Protein AF-A0AAW3YWE0-F1 (afdb_monomer_lite)

InterPro domains:
  IPR024455 Phage capsid [TIGR01554] (1-69)
  IPR054612 Phage capsid-like, C-terminal [PF05065] (1-67)

Sequence (69 aa):
MRRICSVKTTRSNEYKQLVSVGGAVVAHGEEGKTRTVTTTPKMEEVSIKLFPIYTYPKTTQEIIDFSDV

Radius of gyration: 27.31 Å; chains: 1; bounding box: 53×20×82 Å

Structure (mmCIF, N/CA/C/O backbone):
data_AF-A0AAW3YWE0-F1
#
_entry.id   AF-A0AAW3YWE0-F1
#
loop_
_atom_site.group_PDB
_atom_site.id
_atom_site.type_symbol
_atom_site.label_atom_id
_atom_site.label_alt_id
_atom_site.label_comp_id
_atom_site.label_asym_id
_atom_site.label_entity_id
_atom_site.label_seq_id
_atom_site.pdbx_PDB_ins_code
_atom_site.Cartn_x
_atom_site.Cartn_y
_atom_site.Cartn_z
_atom_site.occupancy
_atom_site.B_iso_or_equiv
_atom_site.auth_seq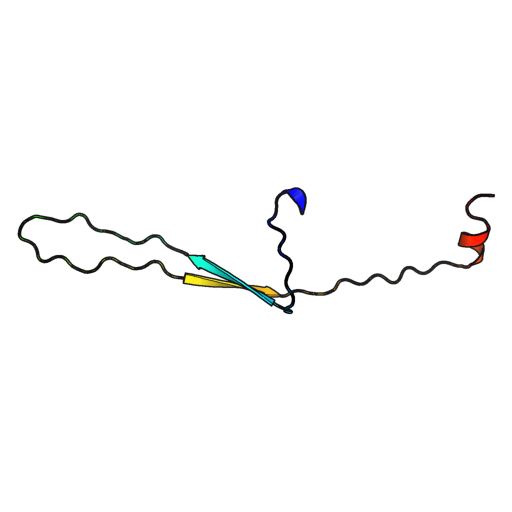_id
_atom_site.auth_comp_id
_atom_site.auth_asym_id
_atom_site.auth_atom_id
_atom_site.pdbx_PDB_model_num
ATOM 1 N N . MET A 1 1 ? -6.094 -2.005 -15.659 1.00 86.00 1 MET A N 1
ATOM 2 C CA . MET A 1 1 ? -6.132 -1.980 -14.176 1.00 86.00 1 MET A CA 1
ATOM 3 C C . MET A 1 1 ? -6.010 -0.589 -13.558 1.00 86.00 1 MET A C 1
ATOM 5 O O .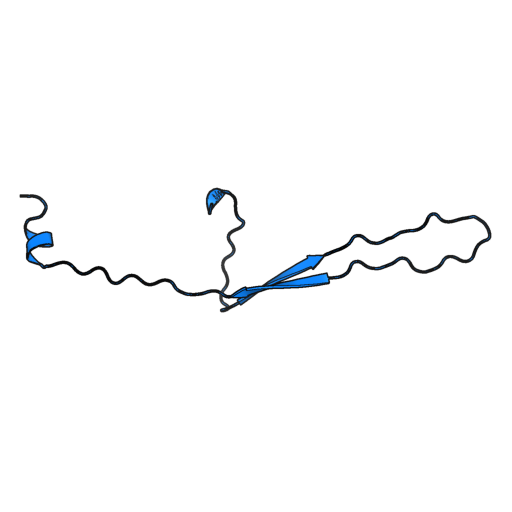 MET A 1 1 ? -6.785 -0.310 -12.661 1.00 86.00 1 MET A O 1
ATOM 9 N N . ARG A 1 2 ? -5.155 0.332 -14.038 1.00 88.81 2 ARG A N 1
ATOM 10 C CA . ARG A 1 2 ? -5.057 1.693 -13.450 1.00 88.81 2 ARG A CA 1
ATOM 11 C C . ARG A 1 2 ? -6.399 2.445 -13.337 1.00 88.81 2 ARG A C 1
ATOM 13 O O . ARG A 1 2 ? -6.580 3.206 -12.403 1.00 88.81 2 ARG A O 1
ATOM 20 N N . ARG A 1 3 ? -7.341 2.201 -14.257 1.00 90.88 3 ARG A N 1
ATOM 21 C CA . ARG A 1 3 ? -8.669 2.846 -14.297 1.00 90.88 3 ARG A CA 1
ATOM 22 C C . ARG A 1 3 ? -9.642 2.410 -13.192 1.00 90.88 3 ARG A C 1
ATOM 24 O O . ARG A 1 3 ? -10.618 3.110 -12.975 1.00 90.88 3 ARG A O 1
ATOM 31 N N . ILE A 1 4 ? -9.404 1.269 -12.546 1.00 95.56 4 ILE A N 1
ATOM 32 C CA . ILE A 1 4 ? -10.287 0.712 -11.503 1.00 95.56 4 ILE A CA 1
ATOM 33 C C . ILE A 1 4 ? -9.648 0.758 -10.108 1.00 95.56 4 ILE A C 1
ATOM 35 O O . ILE A 1 4 ? -10.308 0.461 -9.120 1.00 95.56 4 ILE A O 1
ATOM 39 N N . CYS A 1 5 ? -8.366 1.122 -10.020 1.00 92.69 5 CYS A N 1
ATOM 40 C CA . CYS A 1 5 ? -7.619 1.203 -8.767 1.00 92.69 5 CYS A CA 1
ATOM 41 C C . CYS A 1 5 ? -7.541 2.651 -8.264 1.00 92.69 5 CYS A C 1
ATOM 43 O O . CYS A 1 5 ? -7.505 3.592 -9.058 1.00 92.69 5 CYS A O 1
ATOM 45 N N . SER A 1 6 ? -7.420 2.838 -6.945 1.00 89.88 6 SER A N 1
ATOM 46 C CA . SER A 1 6 ? -7.157 4.152 -6.353 1.00 89.88 6 SER A CA 1
ATOM 47 C C . SER A 1 6 ? -5.686 4.535 -6.522 1.00 89.88 6 SER A C 1
ATOM 49 O O . SER A 1 6 ? -4.809 3.951 -5.885 1.00 89.88 6 SER A O 1
ATOM 51 N N . VAL A 1 7 ? -5.408 5.530 -7.361 1.00 91.25 7 VAL A N 1
ATOM 52 C CA . VAL A 1 7 ? -4.053 6.065 -7.535 1.00 91.25 7 VAL A CA 1
ATOM 53 C C . VAL A 1 7 ? -3.849 7.222 -6.561 1.00 91.25 7 VAL A C 1
ATOM 55 O O . VAL A 1 7 ? -4.630 8.170 -6.558 1.00 91.25 7 VAL A O 1
ATOM 58 N N . LYS A 1 8 ? -2.795 7.155 -5.745 1.00 89.12 8 LYS A N 1
ATOM 59 C CA . LYS A 1 8 ? -2.395 8.230 -4.830 1.00 89.12 8 LYS A CA 1
ATOM 60 C C . LYS A 1 8 ? -0.962 8.652 -5.123 1.00 89.12 8 LYS A C 1
ATOM 62 O O . LYS A 1 8 ? -0.105 7.806 -5.360 1.00 89.12 8 LYS A O 1
ATOM 67 N N . THR A 1 9 ? -0.710 9.954 -5.087 1.00 90.25 9 THR A N 1
ATOM 68 C CA . THR A 1 9 ? 0.642 10.507 -5.203 1.00 90.25 9 THR A CA 1
ATOM 69 C C . THR A 1 9 ? 1.307 10.493 -3.833 1.00 90.25 9 THR A C 1
ATOM 71 O O . THR A 1 9 ? 0.770 11.052 -2.878 1.00 90.25 9 THR A O 1
ATOM 74 N N . THR A 1 10 ? 2.484 9.887 -3.735 1.00 90.06 10 THR A N 1
ATOM 75 C CA . THR A 1 10 ? 3.290 9.831 -2.512 1.00 90.06 10 THR A CA 1
ATOM 76 C C . THR A 1 10 ? 4.656 10.458 -2.766 1.00 90.06 10 THR A C 1
ATOM 78 O O . THR A 1 10 ? 5.191 10.386 -3.869 1.00 90.06 10 THR A O 1
ATOM 81 N N . ARG A 1 11 ? 5.221 11.105 -1.741 1.00 87.88 11 ARG A N 1
ATOM 82 C CA . ARG A 1 11 ? 6.588 11.666 -1.776 1.00 87.88 11 ARG A CA 1
ATOM 83 C C . ARG A 1 11 ? 7.599 10.809 -1.006 1.00 87.88 11 ARG A C 1
ATOM 85 O O . ARG A 1 11 ? 8.768 11.160 -0.929 1.00 87.88 11 ARG A O 1
ATOM 92 N N . SER A 1 12 ? 7.135 9.709 -0.421 1.00 87.56 12 SER A N 1
ATOM 93 C CA . SER A 1 12 ? 7.923 8.711 0.300 1.00 87.56 12 SER A CA 1
ATOM 94 C C . SER A 1 12 ? 8.123 7.458 -0.553 1.00 87.56 12 SER A C 1
ATOM 96 O O . SER A 1 12 ? 7.368 7.213 -1.493 1.00 87.56 12 SER A O 1
ATOM 98 N N . ASN A 1 13 ? 9.114 6.642 -0.187 1.00 86.25 13 ASN A N 1
ATOM 99 C CA . ASN A 1 13 ? 9.418 5.358 -0.833 1.00 86.25 13 ASN A CA 1
ATOM 100 C C . ASN A 1 13 ? 8.426 4.230 -0.463 1.00 86.25 13 ASN A C 1
ATOM 102 O O . ASN A 1 13 ? 8.421 3.147 -1.041 1.00 86.25 13 ASN A O 1
ATOM 106 N N . GLU A 1 14 ? 7.571 4.473 0.525 1.00 88.75 14 GLU A N 1
ATOM 107 C CA . GLU A 1 14 ? 6.615 3.502 1.039 1.00 88.75 14 GLU A CA 1
ATOM 108 C C . GLU A 1 14 ? 5.274 4.192 1.282 1.00 88.75 14 GLU A C 1
ATOM 110 O O . GLU A 1 14 ? 5.223 5.304 1.824 1.00 88.75 14 GLU A O 1
ATOM 115 N N . TYR A 1 15 ? 4.196 3.530 0.868 1.00 90.88 15 TYR A N 1
ATOM 116 C CA . TYR A 1 15 ? 2.829 3.889 1.209 1.00 90.88 15 TYR A CA 1
ATOM 117 C C . TYR A 1 15 ? 2.291 2.884 2.222 1.00 90.88 15 TYR A C 1
ATOM 119 O O . TYR A 1 15 ? 2.234 1.689 1.945 1.00 90.88 15 TYR A O 1
ATOM 127 N N . LYS A 1 16 ? 1.887 3.377 3.392 1.00 91.06 16 LYS A N 1
ATOM 128 C CA . LYS A 1 16 ? 1.313 2.566 4.464 1.00 91.06 16 LYS A CA 1
ATOM 129 C C . LYS A 1 16 ? -0.164 2.888 4.583 1.00 91.06 16 LYS A C 1
ATOM 131 O O . LYS A 1 16 ? -0.536 4.057 4.713 1.00 91.06 16 LYS A O 1
ATOM 136 N N . GLN A 1 17 ? -1.003 1.864 4.523 1.00 89.94 17 GLN A N 1
ATOM 137 C CA . GLN A 1 17 ? -2.438 2.003 4.715 1.00 89.94 17 GLN A CA 1
ATOM 138 C C . GLN A 1 17 ? -2.875 1.186 5.921 1.00 89.94 17 GLN A C 1
ATOM 140 O O . GLN A 1 17 ? -2.649 -0.020 5.982 1.00 89.94 17 GLN A O 1
ATOM 145 N N . LEU A 1 18 ? -3.535 1.860 6.858 1.00 90.12 18 LEU A N 1
ATOM 146 C CA . LEU A 1 18 ? -4.195 1.206 7.975 1.00 90.12 18 LEU A CA 1
ATOM 147 C C . LEU A 1 18 ? -5.553 0.678 7.514 1.00 90.12 18 LEU A C 1
ATOM 149 O O . LEU A 1 18 ? -6.354 1.421 6.940 1.00 90.12 18 LEU A O 1
ATOM 153 N N . VAL A 1 19 ? -5.803 -0.604 7.759 1.00 88.69 19 VAL A N 1
ATOM 154 C CA . VAL A 1 19 ? -7.051 -1.285 7.411 1.00 88.69 19 VAL A CA 1
ATOM 155 C C . VAL A 1 19 ? -7.600 -1.962 8.660 1.00 88.69 19 VAL A C 1
ATOM 157 O O . VAL A 1 19 ? -6.861 -2.596 9.408 1.00 88.69 19 VAL A O 1
ATOM 160 N N . SER A 1 20 ? -8.904 -1.822 8.894 1.00 88.94 20 SER A N 1
ATOM 161 C CA . SER A 1 20 ? -9.587 -2.576 9.945 1.00 88.94 20 SER A CA 1
ATOM 162 C C . SER A 1 20 ? -9.854 -4.001 9.463 1.00 88.94 20 SER A C 1
ATOM 164 O O . SER A 1 20 ? -10.454 -4.184 8.403 1.00 88.94 20 SER A O 1
ATOM 166 N N . VAL A 1 21 ? -9.418 -5.003 10.228 1.00 82.19 21 VAL A N 1
ATOM 167 C CA . VAL A 1 21 ? -9.471 -6.429 9.835 1.00 82.19 21 VAL A CA 1
ATOM 168 C C . VAL A 1 21 ? -10.540 -7.204 10.614 1.00 82.19 21 VAL A C 1
ATOM 170 O O . VAL A 1 21 ? -10.578 -8.430 10.616 1.00 82.19 21 VAL A O 1
ATOM 173 N N . GLY A 1 22 ? -11.455 -6.489 11.264 1.00 79.50 22 GLY A N 1
ATOM 174 C CA . GLY A 1 22 ? -12.598 -7.072 11.956 1.00 79.50 22 GLY A CA 1
ATOM 175 C C . GLY A 1 22 ? -13.538 -5.992 12.473 1.00 79.50 22 GLY A C 1
ATOM 176 O O . GLY A 1 22 ? -13.101 -4.911 12.867 1.00 79.50 22 GLY A O 1
ATOM 177 N N . GLY A 1 23 ? -14.840 -6.273 12.451 1.00 77.81 23 GLY A N 1
ATOM 178 C CA . GLY A 1 23 ? -15.843 -5.401 13.059 1.00 77.81 23 GLY A CA 1
ATOM 179 C C . GLY A 1 23 ? -15.795 -5.461 14.586 1.00 77.81 23 GLY A C 1
ATOM 180 O O . GLY A 1 23 ? -15.335 -6.444 15.166 1.00 77.81 23 GLY A O 1
ATOM 181 N N . ALA A 1 24 ? -16.298 -4.416 15.241 1.00 79.44 24 ALA A N 1
ATOM 182 C CA . ALA A 1 24 ? -16.545 -4.462 16.677 1.00 79.44 24 ALA A CA 1
ATOM 183 C C . ALA A 1 24 ? -17.624 -5.515 16.971 1.00 79.44 24 ALA A C 1
ATOM 185 O O . ALA A 1 24 ? -18.708 -5.475 16.386 1.00 79.44 24 ALA A O 1
ATOM 186 N N . VAL A 1 25 ? -17.335 -6.453 17.872 1.00 78.44 25 VAL A N 1
ATOM 187 C CA . VAL A 1 25 ? -18.334 -7.416 18.344 1.00 78.44 25 VAL A CA 1
ATOM 188 C C . VAL A 1 25 ? -19.083 -6.776 19.503 1.00 78.44 25 VAL A C 1
ATOM 190 O O . VAL A 1 25 ? -18.498 -6.420 20.529 1.00 78.44 25 VAL A O 1
ATOM 193 N N . VAL A 1 26 ? -20.391 -6.613 19.317 1.00 78.75 26 VAL A N 1
ATOM 194 C CA . VAL A 1 26 ? -21.293 -6.035 20.311 1.00 78.75 26 VAL A CA 1
ATOM 195 C C . VAL A 1 26 ? -22.308 -7.098 20.706 1.00 78.75 26 VAL A C 1
ATOM 197 O O . VAL A 1 26 ? -23.025 -7.623 19.858 1.00 78.75 26 VAL A O 1
ATOM 200 N N . ALA A 1 27 ? -22.355 -7.422 21.997 1.00 79.25 27 ALA A N 1
ATOM 201 C CA . ALA A 1 27 ? -23.366 -8.310 22.554 1.00 79.25 27 ALA A CA 1
ATOM 202 C C . ALA A 1 27 ? -24.662 -7.539 22.855 1.00 79.25 27 ALA A C 1
ATOM 204 O O . ALA A 1 27 ? -24.631 -6.345 23.167 1.00 79.25 27 ALA A O 1
ATOM 205 N N . HIS A 1 28 ? -25.803 -8.228 22.787 1.00 82.38 28 HIS A N 1
ATOM 206 C CA . HIS A 1 28 ? -27.084 -7.664 23.207 1.00 82.38 28 HIS A CA 1
ATOM 207 C C . HIS A 1 28 ? -27.087 -7.425 24.727 1.00 82.38 28 HIS A C 1
ATOM 209 O O . HIS A 1 28 ? -26.591 -8.252 25.490 1.00 82.38 28 HIS A O 1
ATOM 215 N N . GLY A 1 29 ? -27.628 -6.289 25.173 1.00 81.44 29 GLY A N 1
ATOM 216 C CA . GLY A 1 29 ? -27.745 -5.973 26.600 1.00 81.44 29 GLY A CA 1
ATOM 217 C C . GLY A 1 29 ? -28.994 -6.597 27.219 1.00 81.44 29 GLY A C 1
ATOM 218 O O . GLY A 1 29 ? -30.045 -6.612 26.587 1.00 81.44 29 GLY A O 1
ATOM 219 N N . GLU A 1 30 ? -28.896 -7.084 28.452 1.00 80.94 30 GLU A N 1
ATOM 220 C CA . GLU A 1 30 ? -30.035 -7.590 29.229 1.00 80.94 30 GLU A CA 1
ATOM 221 C C . GLU A 1 30 ? -30.263 -6.712 30.464 1.00 80.94 30 GLU A C 1
ATOM 223 O O . GLU A 1 30 ? -29.310 -6.212 31.070 1.00 80.94 30 GLU A O 1
ATOM 228 N N . GLU A 1 31 ? -31.528 -6.515 30.833 1.00 79.62 31 GLU A N 1
ATOM 229 C CA . GLU A 1 31 ? -31.913 -5.702 31.987 1.00 79.62 31 GLU A CA 1
ATOM 230 C C . GLU A 1 31 ? -31.467 -6.366 33.301 1.00 79.62 31 GLU A C 1
ATOM 232 O O . GLU A 1 31 ? -31.584 -7.577 33.479 1.00 79.62 31 GLU A O 1
ATOM 237 N N . GLY A 1 32 ? -30.901 -5.578 34.220 1.00 84.88 32 GLY A N 1
ATOM 238 C CA . GLY A 1 32 ? -30.415 -6.063 35.517 1.00 84.88 32 GLY A CA 1
ATOM 239 C C . GLY A 1 32 ? -29.027 -6.722 35.513 1.00 84.88 32 GLY A C 1
ATOM 240 O O . GLY A 1 32 ? -28.535 -7.071 36.585 1.00 84.88 32 GLY A O 1
ATOM 241 N N . LYS A 1 33 ? -28.357 -6.860 34.357 1.00 80.44 33 LYS A N 1
ATOM 242 C CA . LYS A 1 33 ? -26.970 -7.358 34.273 1.00 80.44 33 LYS A CA 1
ATOM 243 C C . LYS A 1 33 ? -25.950 -6.230 34.117 1.00 80.44 33 LYS A C 1
ATOM 245 O O . LYS A 1 33 ? -26.164 -5.256 33.395 1.00 80.44 33 LYS A O 1
ATOM 250 N N . THR A 1 34 ? -24.791 -6.394 34.754 1.00 77.81 34 THR A N 1
ATOM 251 C CA . THR A 1 34 ? -23.652 -5.481 34.595 1.00 77.81 34 THR A CA 1
ATOM 252 C C . THR A 1 34 ? -23.129 -5.546 33.161 1.00 77.81 34 THR A C 1
ATOM 254 O O . THR A 1 34 ? -22.747 -6.613 32.680 1.00 77.81 34 THR A O 1
ATOM 257 N N . ARG A 1 35 ? -23.102 -4.404 32.467 1.00 79.12 35 ARG A N 1
ATOM 258 C CA . ARG A 1 35 ? -22.585 -4.315 31.093 1.00 79.12 35 ARG A CA 1
ATOM 259 C C . ARG A 1 35 ? -21.059 -4.422 31.093 1.00 79.12 35 ARG A C 1
ATOM 261 O O . ARG A 1 35 ? -20.392 -3.762 31.886 1.00 79.12 35 ARG A O 1
ATOM 268 N N . THR A 1 36 ? -20.516 -5.215 30.177 1.00 80.06 36 THR A N 1
ATOM 269 C CA . THR A 1 36 ? -19.077 -5.295 29.894 1.00 80.06 36 THR A CA 1
ATOM 270 C C . THR A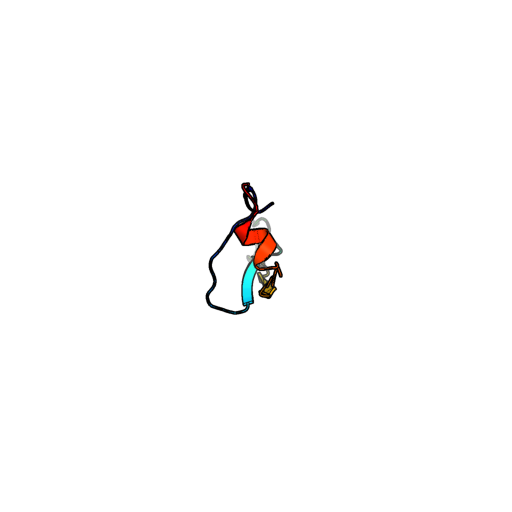 1 36 ? -18.716 -4.465 28.660 1.00 80.06 36 THR A C 1
ATOM 272 O O . THR A 1 36 ? -19.582 -4.053 27.886 1.00 80.06 36 THR A O 1
ATOM 275 N N . VAL A 1 37 ? -17.425 -4.173 28.496 1.00 81.12 37 VAL A N 1
ATOM 276 C CA . VAL A 1 37 ? -16.901 -3.412 27.352 1.00 81.12 37 VAL A CA 1
ATOM 277 C C . VAL A 1 37 ? -17.005 -4.233 26.063 1.00 81.12 37 VAL A C 1
ATOM 279 O O . VAL A 1 37 ? -16.746 -5.435 26.062 1.00 81.12 37 VAL A O 1
ATOM 282 N N . THR A 1 38 ? -17.358 -3.580 24.957 1.00 82.75 38 THR A N 1
ATOM 283 C CA . THR A 1 38 ? -17.384 -4.191 23.619 1.00 82.75 38 THR A CA 1
ATOM 284 C C . THR A 1 38 ? -15.980 -4.286 23.032 1.00 82.75 38 THR A C 1
ATOM 286 O O . THR A 1 38 ? -15.110 -3.474 23.350 1.00 82.75 38 THR A O 1
ATOM 289 N N . THR A 1 39 ? -15.756 -5.240 22.130 1.00 83.44 39 THR A N 1
ATOM 290 C CA . THR A 1 39 ? -14.452 -5.395 21.473 1.00 83.44 39 THR A CA 1
ATOM 291 C C . THR A 1 39 ? -14.201 -4.249 20.491 1.00 83.44 39 THR A C 1
ATOM 293 O O . THR A 1 39 ? -15.101 -3.851 19.752 1.00 83.44 39 THR A O 1
ATOM 296 N N . THR A 1 40 ? -12.977 -3.724 20.456 1.00 82.19 40 THR A N 1
ATOM 297 C CA . THR A 1 40 ? -12.553 -2.717 19.473 1.00 82.19 40 THR A CA 1
ATOM 298 C C . THR A 1 40 ? -12.047 -3.378 18.184 1.00 82.19 40 THR A C 1
ATOM 300 O O . THR A 1 40 ? -11.518 -4.492 18.230 1.00 82.19 40 THR A O 1
ATOM 303 N N . PRO A 1 41 ? -12.207 -2.724 17.017 1.00 84.44 41 PRO A N 1
ATOM 304 C CA . PRO A 1 41 ? -11.715 -3.257 15.751 1.00 84.44 41 PRO A CA 1
ATOM 305 C C . PRO A 1 41 ? -10.184 -3.339 15.744 1.00 84.44 41 PRO A C 1
ATOM 307 O O . PRO A 1 41 ? -9.496 -2.411 16.178 1.00 84.44 41 PRO A O 1
ATOM 310 N N . LYS A 1 42 ? -9.645 -4.443 15.218 1.00 86.75 42 LYS A N 1
ATOM 311 C CA . LYS A 1 42 ? -8.199 -4.619 15.046 1.00 86.75 42 LYS A CA 1
ATOM 312 C C . LYS A 1 42 ? -7.732 -3.861 13.805 1.00 86.75 42 LYS A C 1
ATOM 314 O O . LYS A 1 42 ? -8.249 -4.095 12.713 1.00 86.75 42 LYS A O 1
ATOM 319 N N . MET A 1 43 ? -6.742 -2.992 13.976 1.00 88.56 43 MET A N 1
ATOM 320 C CA . MET A 1 43 ? -6.105 -2.257 12.884 1.00 88.56 43 MET A CA 1
ATOM 321 C C . MET A 1 43 ? -4.828 -2.977 12.458 1.00 88.56 43 MET A C 1
ATOM 323 O O . MET A 1 43 ? -3.968 -3.235 13.296 1.00 88.56 43 MET A O 1
ATOM 327 N N . GLU A 1 44 ? -4.707 -3.279 11.169 1.00 87.81 44 GLU A N 1
ATOM 328 C CA . GLU A 1 44 ? -3.488 -3.820 10.565 1.00 87.81 44 GLU A CA 1
ATOM 329 C C . GLU A 1 44 ? -2.897 -2.825 9.569 1.00 87.81 44 GLU A C 1
ATOM 331 O O . 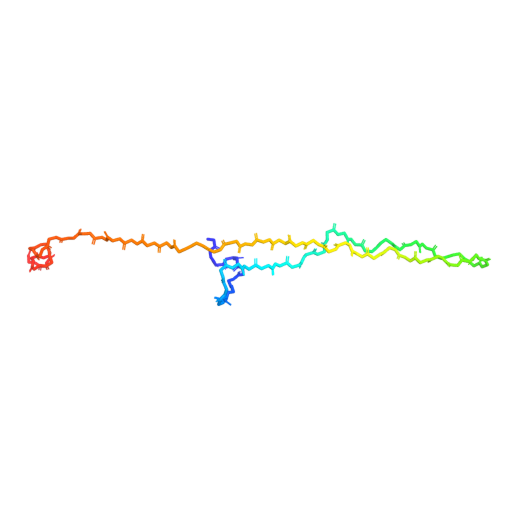GLU A 1 44 ? -3.603 -2.008 8.968 1.00 87.81 44 GLU A O 1
ATOM 336 N N . GLU A 1 45 ? -1.584 -2.908 9.388 1.00 90.00 45 GLU A N 1
ATOM 337 C CA . GLU A 1 45 ? -0.835 -2.056 8.474 1.00 90.00 45 GLU A CA 1
ATOM 338 C C . GLU A 1 45 ? -0.476 -2.822 7.198 1.00 90.00 45 GLU A C 1
ATOM 340 O O . GLU A 1 45 ? 0.222 -3.835 7.230 1.00 90.00 45 GLU A O 1
ATOM 345 N N . VAL A 1 46 ? -0.920 -2.306 6.052 1.00 89.69 46 VAL A N 1
ATOM 346 C CA . VAL A 1 46 ? -0.497 -2.785 4.735 1.00 89.69 46 VAL A CA 1
ATOM 347 C C . VAL A 1 46 ? 0.569 -1.841 4.193 1.00 89.69 46 VAL A C 1
ATOM 349 O O . VAL A 1 46 ? 0.304 -0.662 3.946 1.00 89.69 46 VAL A O 1
ATOM 352 N N . SER A 1 47 ? 1.771 -2.374 3.992 1.00 89.88 47 SER A N 1
ATOM 353 C CA . SER A 1 47 ? 2.909 -1.665 3.407 1.00 89.88 47 SER A CA 1
ATOM 354 C C . SER A 1 47 ? 3.008 -1.930 1.904 1.00 89.88 47 SER A C 1
ATOM 356 O O . SER A 1 47 ? 3.092 -3.077 1.462 1.00 89.88 47 SER A O 1
ATOM 358 N N . ILE A 1 48 ? 3.033 -0.857 1.113 1.00 91.31 48 ILE A N 1
ATOM 359 C CA . ILE A 1 48 ? 3.280 -0.881 -0.328 1.00 91.31 48 ILE A CA 1
ATOM 360 C C . ILE A 1 48 ? 4.589 -0.141 -0.593 1.00 91.31 48 ILE A C 1
ATOM 362 O O . ILE A 1 48 ? 4.653 1.090 -0.542 1.00 91.31 48 ILE A O 1
ATOM 366 N N . LYS A 1 49 ? 5.644 -0.900 -0.891 1.00 91.31 49 LYS A N 1
ATOM 367 C CA . LYS A 1 49 ? 6.941 -0.350 -1.298 1.00 91.31 49 LYS A CA 1
ATOM 368 C C . LYS A 1 49 ? 6.885 0.088 -2.757 1.00 91.31 49 LYS A C 1
ATOM 370 O O . LYS A 1 49 ? 6.355 -0.630 -3.604 1.00 91.31 49 LYS A O 1
ATOM 375 N N . LEU A 1 50 ? 7.422 1.268 -3.039 1.00 89.81 50 LEU A N 1
ATOM 376 C CA . LEU A 1 50 ? 7.438 1.846 -4.375 1.00 89.81 50 LEU A CA 1
ATOM 377 C C . LEU A 1 50 ? 8.788 1.563 -5.024 1.00 89.81 50 LEU A C 1
ATOM 379 O O . LEU A 1 50 ? 9.835 1.787 -4.428 1.00 89.81 50 LEU A O 1
ATOM 383 N N . PHE A 1 51 ? 8.760 1.072 -6.259 1.00 90.50 51 PHE A N 1
ATOM 384 C CA . PHE A 1 51 ? 9.969 0.805 -7.028 1.00 90.50 51 PHE A CA 1
ATOM 385 C C . PHE A 1 51 ? 9.923 1.597 -8.330 1.00 90.50 51 PHE A C 1
ATOM 387 O O . PHE A 1 51 ? 8.897 1.571 -9.019 1.00 90.50 51 PHE A O 1
ATOM 394 N N . PRO A 1 52 ? 11.000 2.318 -8.677 1.00 89.31 52 PRO A N 1
ATOM 395 C CA . PRO A 1 52 ? 11.060 3.000 -9.951 1.00 89.31 52 PRO A CA 1
ATOM 396 C C . PRO A 1 52 ? 11.214 1.982 -11.084 1.00 89.31 52 PRO A C 1
ATOM 398 O O . PRO A 1 52 ? 11.876 0.954 -10.939 1.00 89.31 52 PRO A O 1
ATOM 401 N N . ILE A 1 53 ? 10.616 2.296 -12.229 1.00 92.25 53 ILE A N 1
ATOM 402 C CA . ILE A 1 53 ? 10.749 1.524 -13.462 1.00 92.25 53 ILE A CA 1
ATOM 403 C C . ILE A 1 53 ? 11.391 2.451 -14.488 1.00 92.25 53 ILE A C 1
ATOM 405 O O . ILE A 1 53 ? 10.873 3.536 -14.747 1.00 92.25 53 ILE A O 1
ATOM 409 N N . TYR A 1 54 ? 12.515 2.023 -15.055 1.00 91.50 54 TYR A N 1
ATOM 410 C CA . TYR A 1 54 ? 13.266 2.781 -16.051 1.00 91.50 5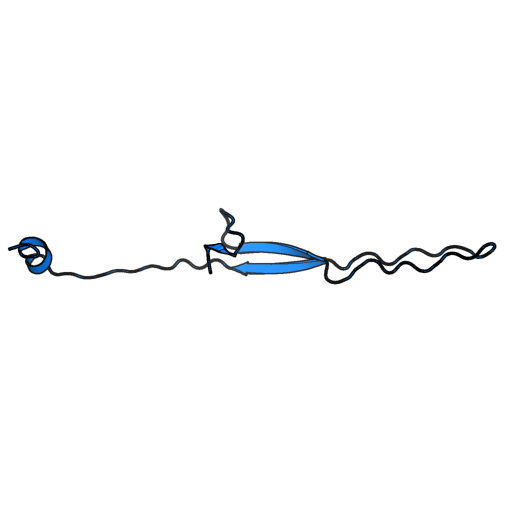4 TYR A CA 1
ATOM 411 C C . TYR A 1 54 ? 13.377 1.984 -17.347 1.00 91.50 54 TYR A C 1
ATOM 413 O O . TYR A 1 54 ? 13.531 0.763 -17.323 1.00 91.50 54 TYR A O 1
ATOM 421 N N . THR A 1 55 ? 13.347 2.682 -18.479 1.00 93.62 55 THR A N 1
ATOM 422 C CA . THR A 1 55 ? 13.590 2.100 -19.802 1.00 93.62 55 THR A CA 1
ATOM 423 C C . THR A 1 55 ? 14.596 2.962 -20.549 1.00 93.62 55 THR A C 1
ATOM 425 O O . THR A 1 55 ? 14.398 4.169 -20.659 1.00 93.62 55 THR A O 1
ATOM 428 N N . TYR A 1 56 ? 15.641 2.339 -21.089 1.00 91.88 56 TYR A N 1
ATOM 429 C CA . TYR A 1 56 ? 16.638 2.995 -21.937 1.00 91.88 56 TYR A CA 1
ATOM 430 C C . TYR A 1 56 ? 16.559 2.420 -23.353 1.00 91.88 56 TYR A C 1
ATOM 432 O O . TYR A 1 56 ? 17.333 1.518 -23.688 1.00 91.88 56 TYR A O 1
ATOM 440 N N . PRO A 1 57 ? 15.601 2.880 -24.176 1.00 89.62 57 PRO A N 1
ATOM 441 C CA . PRO A 1 57 ? 15.541 2.454 -25.564 1.00 89.62 57 PRO A CA 1
ATOM 442 C C . PRO A 1 57 ? 16.772 2.979 -26.309 1.00 89.62 57 PRO A C 1
ATOM 444 O O . PRO A 1 57 ? 17.206 4.111 -26.100 1.00 89.62 57 PRO A O 1
ATOM 447 N N . LYS A 1 58 ? 17.345 2.145 -27.177 1.00 91.75 58 LYS A N 1
ATOM 448 C CA . LYS A 1 58 ? 18.445 2.528 -28.066 1.00 91.75 58 LYS A CA 1
ATOM 449 C C . LYS A 1 58 ? 17.931 2.540 -29.497 1.00 91.75 58 LYS A C 1
ATOM 451 O O . LYS A 1 58 ? 17.243 1.607 -29.899 1.00 91.75 58 LYS A O 1
ATOM 456 N N . THR A 1 59 ? 18.301 3.569 -30.248 1.00 89.88 59 THR A N 1
ATOM 457 C CA . THR A 1 59 ? 18.078 3.659 -31.692 1.00 89.88 59 THR A CA 1
ATOM 458 C C . THR A 1 59 ? 19.329 4.220 -32.355 1.00 89.88 59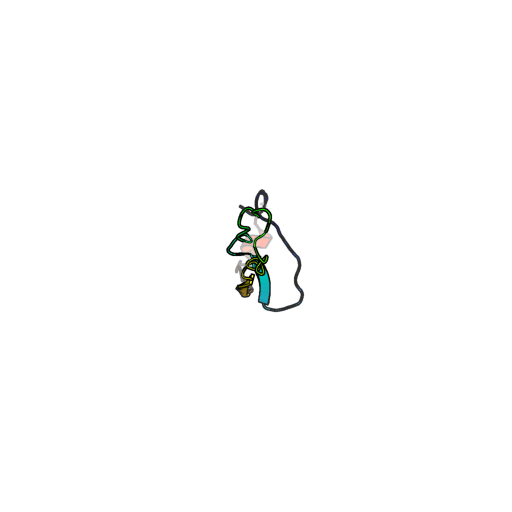 THR A C 1
ATOM 460 O O . THR A 1 59 ? 20.145 4.867 -31.693 1.00 89.88 59 THR A O 1
ATOM 463 N N . THR A 1 60 ? 19.506 3.939 -33.641 1.00 91.44 60 THR A N 1
ATOM 464 C CA . THR A 1 60 ? 20.545 4.584 -34.446 1.00 91.44 60 THR A CA 1
ATOM 465 C C . THR A 1 60 ? 20.045 5.932 -34.951 1.00 91.44 60 THR A C 1
ATOM 467 O O . THR A 1 60 ? 18.837 6.159 -35.063 1.00 91.44 60 THR A O 1
ATOM 470 N N . GLN A 1 61 ? 20.990 6.821 -35.252 1.00 88.62 61 GLN A N 1
ATOM 471 C CA . GLN A 1 61 ? 20.689 8.133 -35.814 1.00 88.62 61 GLN A CA 1
ATOM 472 C C . GLN A 1 61 ? 20.035 8.005 -37.198 1.00 88.62 61 GLN A C 1
ATOM 474 O O . GLN A 1 61 ? 19.033 8.650 -37.462 1.00 88.62 61 GLN A O 1
ATOM 479 N N . GLU A 1 62 ? 20.518 7.079 -38.028 1.00 85.38 62 GLU A N 1
ATOM 480 C CA . GLU A 1 62 ? 19.991 6.823 -39.377 1.00 85.38 62 GLU A CA 1
ATOM 481 C C . GLU A 1 62 ? 18.505 6.438 -39.376 1.00 85.38 62 GLU A C 1
ATOM 483 O O . GLU A 1 62 ? 17.745 6.892 -40.225 1.00 85.38 62 GLU A O 1
ATOM 488 N N . ILE A 1 63 ? 18.066 5.629 -38.404 1.00 85.81 63 ILE A N 1
ATOM 489 C CA . ILE A 1 63 ? 16.653 5.247 -38.287 1.00 85.81 63 ILE A CA 1
ATOM 490 C C . ILE A 1 63 ? 15.791 6.465 -37.943 1.00 85.81 63 ILE A C 1
ATOM 492 O O . ILE A 1 63 ? 14.671 6.557 -38.426 1.00 85.81 63 ILE A O 1
ATOM 496 N N . ILE A 1 64 ? 16.291 7.408 -37.139 1.00 87.81 64 ILE A N 1
ATOM 497 C CA . ILE A 1 64 ? 15.574 8.662 -36.873 1.00 87.81 64 ILE A CA 1
ATOM 498 C C . ILE A 1 64 ? 15.534 9.517 -38.147 1.00 87.81 64 ILE A C 1
ATOM 500 O O . ILE A 1 64 ? 14.468 10.013 -38.507 1.00 87.81 64 ILE A O 1
ATOM 504 N N . ASP A 1 65 ? 16.664 9.632 -38.844 1.00 88.06 65 ASP A N 1
ATOM 505 C CA . ASP A 1 65 ? 16.846 10.548 -39.974 1.00 88.06 65 ASP A CA 1
ATOM 506 C C . ASP A 1 65 ? 16.086 10.132 -41.248 1.00 88.06 65 ASP A C 1
ATOM 508 O O . ASP A 1 65 ? 15.686 11.001 -42.020 1.00 88.06 65 ASP A O 1
ATOM 512 N N . PHE A 1 66 ? 15.851 8.832 -41.464 1.00 88.19 66 PHE A N 1
ATOM 513 C CA . PHE A 1 66 ? 15.185 8.303 -42.669 1.00 88.19 66 PHE A CA 1
ATOM 514 C C . PHE A 1 66 ? 13.830 7.630 -42.396 1.00 88.19 66 PHE A C 1
ATOM 516 O O . PHE A 1 66 ? 13.292 6.965 -43.273 1.00 88.19 66 PHE A O 1
ATOM 523 N N . SER A 1 67 ? 13.267 7.771 -41.191 1.00 80.06 67 SER A N 1
ATOM 524 C CA . SER A 1 67 ? 12.029 7.067 -40.799 1.00 80.06 67 SER A CA 1
ATOM 525 C C . SER A 1 67 ? 10.766 7.434 -41.595 1.00 80.06 67 SER A C 1
ATOM 527 O O . SER A 1 67 ? 9.793 6.685 -41.519 1.00 80.06 67 SER A O 1
ATOM 529 N N . ASP A 1 68 ? 10.769 8.546 -42.336 1.00 76.31 68 ASP A N 1
ATOM 530 C CA . ASP A 1 68 ? 9.600 9.100 -43.049 1.00 76.31 68 ASP A CA 1
ATOM 531 C C . ASP A 1 68 ? 9.860 9.351 -44.555 1.00 76.31 68 ASP A C 1
ATOM 533 O O . ASP A 1 68 ? 9.064 10.014 -45.218 1.00 76.31 68 ASP A O 1
ATOM 537 N N . VAL A 1 69 ? 10.986 8.853 -45.097 1.00 57.81 69 VAL A N 1
ATOM 538 C CA . VAL A 1 69 ? 11.318 8.902 -46.542 1.00 57.81 69 VAL A CA 1
ATOM 539 C C . VAL A 1 69 ? 11.069 7.549 -47.197 1.00 57.81 69 VAL A C 1
ATOM 541 O O . VAL A 1 69 ? 11.478 6.524 -46.609 1.00 57.81 69 VAL A O 1
#

Organism: NCBI:txid290112

pLDDT: mean 86.17, std 5.87, range [57.81, 95.56]

Foldseek 3Di:
DVVVDDDDDDPDQKDKDKDFPDDWDDDDDDPPDDDDDIDDTDIDIDIDGDDDDDDDDDDDPVCVVPVPD

Secondary structure (DSSP, 8-state):
-TTTS-----SSSEEEEEEE-SPPP-PPP-TTSPPPPPPPPPEEEEEEE-----------HHHHHTTT-